Protein AF-A0A961D9I7-F1 (afdb_monomer)

Mean predicted aligned error: 4.07 Å

Nearest PDB structures (foldseek):
  2jzo-assembly1_A  TM=5.929E-01  e=1.100E+00  Escherichia coli
  2jzn-assembly1_B  TM=5.930E-01  e=1.100E+00  Escherichia coli
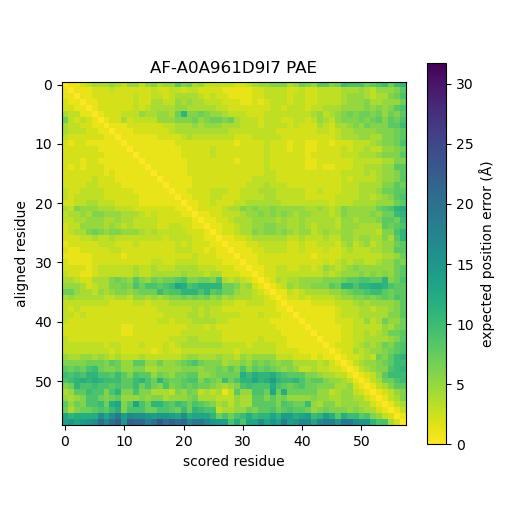  3hhp-assembly1_B  TM=5.302E-01  e=3.779E+00  Escherichia coli K-12
  2yk4-assembly1_A  TM=4.971E-01  e=8.603E+00  Neisseria meningitidis serogroup B

Structure (mmCIF, N/CA/C/O backbone):
data_AF-A0A961D9I7-F1
#
_entry.id   AF-A0A961D9I7-F1
#
loop_
_atom_site.group_PDB
_atom_site.id
_atom_site.type_symbol
_atom_site.label_atom_id
_atom_site.label_alt_id
_atom_site.label_comp_id
_atom_site.label_asym_id
_atom_site.label_entity_id
_atom_site.label_seq_id
_atom_site.pdbx_PDB_ins_code
_atom_site.Cartn_x
_atom_site.Cartn_y
_atom_site.Cartn_z
_atom_site.occupancy
_atom_site.B_iso_or_equiv
_atom_site.auth_seq_id
_atom_site.auth_comp_id
_atom_site.auth_asym_id
_atom_site.auth_atom_id
_atom_site.pdbx_PDB_model_num
ATOM 1 N N . MET A 1 1 ? -13.554 2.210 -5.518 1.00 85.94 1 MET A N 1
ATOM 2 C CA . MET A 1 1 ? -12.601 1.844 -6.587 1.00 85.94 1 MET A CA 1
ATOM 3 C C . MET A 1 1 ? -11.613 2.988 -6.754 1.00 85.94 1 MET A C 1
ATOM 5 O O . MET A 1 1 ? -12.060 4.128 -6.789 1.00 85.94 1 MET A O 1
ATOM 9 N N . ILE A 1 2 ? -10.314 2.692 -6.822 1.00 90.81 2 ILE A N 1
ATOM 10 C CA . ILE A 1 2 ? -9.228 3.664 -7.010 1.00 90.81 2 ILE A CA 1
ATOM 11 C C . ILE A 1 2 ? -8.423 3.246 -8.249 1.00 90.81 2 ILE A C 1
ATOM 13 O O . ILE A 1 2 ? -7.699 2.253 -8.176 1.00 90.81 2 ILE A O 1
ATOM 17 N N . PRO A 1 3 ? -8.550 3.954 -9.383 1.00 91.25 3 PRO A N 1
ATOM 18 C CA . PRO A 1 3 ? -7.629 3.792 -10.500 1.00 91.25 3 PRO A CA 1
ATOM 19 C C . PRO A 1 3 ? -6.307 4.516 -10.206 1.00 91.25 3 PRO A C 1
ATOM 21 O O . PRO A 1 3 ? -6.308 5.627 -9.670 1.00 91.25 3 PRO A O 1
ATOM 24 N N . THR A 1 4 ? -5.179 3.908 -10.563 1.00 90.12 4 THR A N 1
ATOM 25 C CA . THR A 1 4 ? -3.841 4.481 -10.359 1.00 90.12 4 THR A CA 1
ATOM 26 C C . THR A 1 4 ? -2.869 4.067 -11.470 1.00 90.12 4 THR A C 1
ATOM 28 O O . THR A 1 4 ? -3.095 3.086 -12.170 1.00 90.12 4 THR A O 1
ATOM 31 N N . CYS A 1 5 ? -1.809 4.855 -11.662 1.00 91.44 5 CYS A N 1
ATOM 32 C CA . CYS A 1 5 ? -0.688 4.571 -12.561 1.00 91.44 5 CYS A CA 1
ATOM 33 C C . CYS A 1 5 ? 0.532 5.364 -12.066 1.00 91.44 5 CYS A C 1
ATOM 35 O O . CYS A 1 5 ? 0.426 6.583 -11.904 1.00 91.44 5 CYS A O 1
ATOM 37 N N . GLN A 1 6 ? 1.649 4.688 -11.776 1.00 88.50 6 GLN A N 1
ATOM 38 C CA . GLN A 1 6 ? 2.929 5.255 -11.315 1.00 88.50 6 GLN A CA 1
ATOM 39 C C . GLN A 1 6 ? 2.786 6.238 -10.139 1.00 88.50 6 GLN A C 1
ATOM 41 O O . GLN A 1 6 ? 3.433 7.284 -10.062 1.00 88.50 6 GLN A O 1
ATOM 46 N N . ARG A 1 7 ? 1.870 5.931 -9.214 1.00 90.25 7 ARG A N 1
ATOM 47 C CA . ARG A 1 7 ? 1.528 6.782 -8.059 1.00 90.25 7 ARG A CA 1
ATOM 48 C C . ARG A 1 7 ? 1.564 6.022 -6.735 1.00 90.25 7 ARG A C 1
ATOM 50 O O . ARG A 1 7 ? 0.873 6.411 -5.795 1.00 90.25 7 ARG A O 1
ATOM 57 N N . SER A 1 8 ? 2.407 4.995 -6.638 1.00 88.44 8 SER A N 1
ATOM 58 C CA . SER A 1 8 ? 2.616 4.138 -5.455 1.00 88.44 8 SER A CA 1
ATOM 59 C C . SER A 1 8 ? 2.677 4.929 -4.134 1.00 88.44 8 SER A C 1
ATOM 61 O O . SER A 1 8 ? 1.951 4.637 -3.183 1.00 88.44 8 SER A O 1
ATOM 63 N N . LYS A 1 9 ? 3.449 6.023 -4.095 1.00 89.94 9 LYS A N 1
ATOM 64 C CA . LYS A 1 9 ? 3.576 6.897 -2.909 1.00 89.94 9 LYS A CA 1
ATOM 65 C C . LYS A 1 9 ? 2.274 7.602 -2.517 1.00 89.94 9 LYS A C 1
ATOM 67 O O . LYS A 1 9 ? 1.938 7.669 -1.339 1.00 89.94 9 LYS A O 1
ATOM 72 N N . VAL A 1 10 ? 1.534 8.130 -3.493 1.00 94.31 10 VAL A N 1
ATO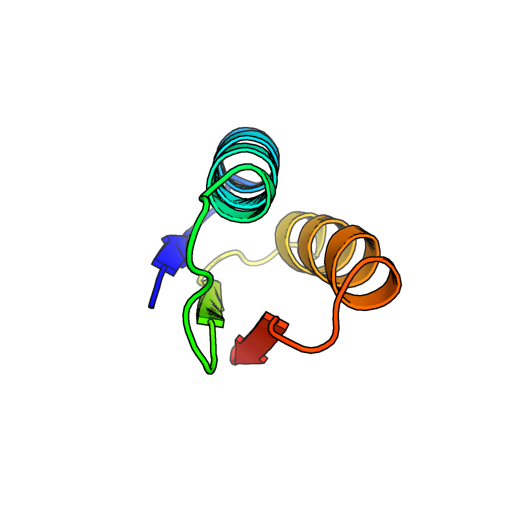M 73 C CA . VAL A 1 10 ? 0.255 8.823 -3.242 1.00 94.31 10 VAL A CA 1
ATOM 74 C C . VAL A 1 10 ? -0.832 7.815 -2.870 1.00 94.31 10 VAL A C 1
ATOM 76 O O . VAL A 1 10 ? -1.676 8.094 -2.014 1.00 94.31 10 VAL A O 1
ATOM 79 N N . LEU A 1 11 ? -0.783 6.622 -3.468 1.00 93.62 11 LEU A N 1
ATOM 80 C CA . LEU A 1 11 ? -1.660 5.517 -3.117 1.00 93.62 11 LEU A CA 1
ATOM 81 C C . LEU A 1 11 ? -1.485 5.138 -1.645 1.00 93.62 11 LEU A C 1
ATOM 83 O O . LEU A 1 11 ? -2.483 5.068 -0.938 1.00 93.62 11 LEU A O 1
ATOM 87 N N . ALA A 1 12 ? -0.251 4.988 -1.156 1.00 93.62 12 ALA A N 1
ATOM 88 C CA . ALA A 1 12 ? 0.002 4.660 0.248 1.00 93.62 12 ALA A CA 1
ATOM 89 C C . ALA A 1 12 ? -0.660 5.662 1.214 1.00 93.62 12 ALA A C 1
ATOM 91 O O . ALA A 1 12 ? -1.354 5.250 2.141 1.00 93.62 12 ALA A O 1
ATOM 92 N N . CYS A 1 13 ? -0.528 6.970 0.962 1.00 94.81 13 CYS A N 1
ATOM 93 C CA . CYS A 1 13 ? -1.200 8.000 1.767 1.00 94.81 13 CYS A CA 1
ATOM 94 C C . CYS A 1 13 ? -2.731 7.900 1.691 1.00 94.81 13 CYS A C 1
ATOM 96 O O . CYS A 1 13 ? -3.424 8.080 2.691 1.00 94.81 13 CYS A O 1
ATOM 98 N N . THR A 1 14 ? -3.265 7.598 0.507 1.00 93.44 14 THR A N 1
ATOM 99 C CA . THR A 1 14 ? -4.709 7.436 0.295 1.00 93.44 14 THR A CA 1
ATOM 100 C C . THR A 1 14 ? -5.248 6.250 1.094 1.00 93.44 14 THR A C 1
ATOM 102 O O . THR A 1 14 ? -6.224 6.405 1.828 1.00 93.44 14 THR A O 1
ATOM 105 N N . LEU A 1 15 ? -4.597 5.085 1.006 1.00 92.50 15 LEU A N 1
ATOM 106 C CA . LEU A 1 15 ? -4.993 3.881 1.742 1.00 92.50 15 LEU A CA 1
ATOM 107 C C . LEU A 1 15 ? -4.884 4.079 3.261 1.00 92.50 15 LEU A C 1
ATOM 109 O O . LEU A 1 15 ? -5.784 3.658 3.986 1.00 92.50 15 LEU A O 1
ATOM 113 N N . ASP A 1 16 ? -3.846 4.771 3.741 1.00 93.31 16 ASP A N 1
ATOM 114 C CA . ASP A 1 16 ? -3.697 5.100 5.165 1.00 93.31 16 ASP A CA 1
ATOM 115 C C . ASP A 1 16 ? -4.838 6.000 5.665 1.00 93.31 16 ASP A C 1
ATOM 117 O O . ASP A 1 16 ? -5.467 5.707 6.681 1.00 93.31 16 ASP A O 1
ATOM 121 N N . SER A 1 17 ? -5.202 7.033 4.898 1.00 93.38 17 SER A N 1
ATOM 122 C CA . SER A 1 17 ? -6.334 7.903 5.246 1.00 93.38 17 SER A CA 1
ATOM 123 C C . SER A 1 17 ? -7.678 7.166 5.275 1.00 93.38 17 SER A C 1
ATOM 125 O O . SER A 1 17 ? -8.518 7.449 6.130 1.00 93.38 17 SER A O 1
ATOM 127 N N . LEU A 1 18 ? -7.881 6.192 4.378 1.00 91.50 18 LEU A N 1
ATOM 128 C CA . LEU A 1 18 ? -9.096 5.375 4.348 1.00 91.50 18 LEU A CA 1
ATOM 129 C C . LEU A 1 18 ? -9.203 4.509 5.602 1.00 91.50 18 LEU A C 1
ATOM 131 O O . LEU A 1 18 ? -10.281 4.408 6.177 1.00 91.50 18 LEU A O 1
ATOM 135 N N . LEU A 1 19 ? -8.087 3.946 6.069 1.00 89.31 19 LEU A N 1
ATOM 136 C CA . LEU A 1 19 ? -8.047 3.152 7.298 1.00 89.31 19 LEU A CA 1
ATOM 137 C C . LEU A 1 19 ? -8.395 3.949 8.560 1.00 89.31 19 LEU A C 1
ATOM 139 O O . LEU A 1 19 ? -8.816 3.361 9.553 1.00 89.31 19 LEU A O 1
ATOM 143 N N . GLN A 1 20 ? -8.243 5.273 8.527 1.00 91.31 20 GLN A N 1
ATOM 144 C CA . GLN A 1 20 ? -8.601 6.159 9.636 1.00 91.31 20 GLN A CA 1
ATOM 145 C C . GLN A 1 20 ? -10.078 6.586 9.625 1.00 91.31 20 GLN A C 1
ATOM 147 O O . GLN A 1 20 ? -10.528 7.298 10.528 1.00 91.31 20 GLN A O 1
ATOM 152 N N . GLN A 1 21 ? -10.861 6.174 8.625 1.00 92.25 21 GLN A N 1
ATOM 153 C CA . GLN A 1 21 ? -12.284 6.488 8.574 1.00 92.25 21 GLN A CA 1
ATOM 154 C C . GLN A 1 21 ? -13.065 5.700 9.632 1.00 92.25 21 GLN A C 1
ATOM 156 O O . GLN A 1 21 ? -12.815 4.525 9.881 1.00 92.25 21 GLN A O 1
ATOM 161 N N . ARG A 1 22 ? -14.079 6.339 10.232 1.00 93.25 22 ARG A N 1
ATOM 162 C CA . ARG A 1 22 ? -14.963 5.691 11.223 1.00 93.25 22 ARG A CA 1
ATOM 163 C C . ARG A 1 22 ? -15.764 4.525 10.644 1.00 93.25 22 ARG A C 1
ATOM 165 O O . ARG A 1 22 ? -16.170 3.638 11.385 1.00 93.25 22 ARG A O 1
ATOM 172 N N . VAL A 1 23 ? -16.035 4.572 9.344 1.00 89.88 23 VAL A N 1
ATOM 173 C CA . VAL A 1 23 ? -16.756 3.540 8.604 1.00 89.88 23 VAL A CA 1
ATOM 174 C C . VAL A 1 23 ? -15.920 3.212 7.381 1.00 89.88 23 VAL A C 1
ATOM 176 O O . VAL A 1 23 ? -15.674 4.090 6.556 1.00 89.88 23 VAL A O 1
ATOM 179 N N . LEU A 1 24 ? -15.482 1.960 7.291 1.00 87.94 24 LEU A N 1
ATOM 180 C CA . LEU A 1 24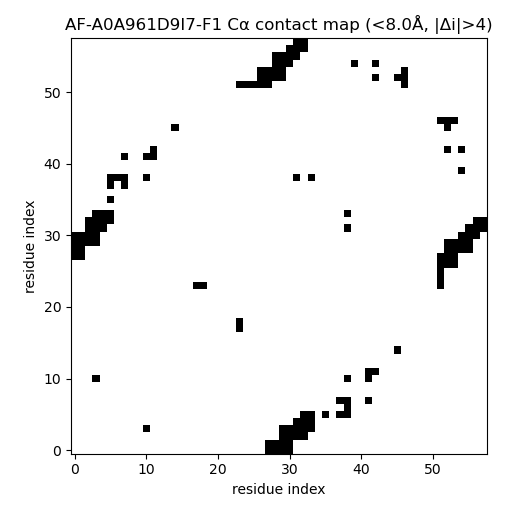 ? -14.732 1.467 6.146 1.00 87.94 24 LEU A CA 1
ATOM 181 C C . LEU A 1 24 ? -15.690 0.994 5.046 1.00 87.94 24 LEU A C 1
ATOM 183 O O . LEU A 1 24 ? -16.785 0.506 5.350 1.00 87.94 24 LEU A O 1
ATOM 187 N N . PRO A 1 25 ? -15.290 1.098 3.769 1.00 85.81 25 PRO A N 1
ATOM 188 C CA . PRO A 1 25 ? -15.996 0.406 2.703 1.00 85.81 25 PRO A CA 1
ATOM 189 C C . PRO A 1 25 ? -15.954 -1.110 2.940 1.00 85.81 25 PRO A C 1
ATOM 191 O O . PRO A 1 25 ? -14.973 -1.634 3.466 1.00 85.81 25 PRO A O 1
ATOM 194 N N . ALA A 1 26 ? -17.007 -1.814 2.515 1.00 87.31 26 ALA A N 1
ATOM 195 C CA . ALA A 1 26 ? -17.053 -3.276 2.590 1.00 87.31 26 ALA A CA 1
ATOM 196 C C . ALA A 1 26 ? -15.929 -3.921 1.760 1.00 87.31 26 ALA A C 1
ATOM 198 O O . ALA A 1 26 ? -15.312 -4.884 2.201 1.00 87.31 26 ALA A O 1
ATOM 199 N N . GLU A 1 27 ? -15.643 -3.350 0.586 1.00 88.44 27 GLU A N 1
ATOM 200 C CA . GLU A 1 27 ? -14.548 -3.761 -0.288 1.00 88.44 27 GLU A CA 1
ATOM 201 C C . GLU A 1 27 ? -13.931 -2.544 -0.989 1.00 88.44 27 GLU A C 1
ATOM 203 O O . GLU A 1 27 ? -14.633 -1.610 -1.397 1.00 88.44 27 GLU A O 1
ATOM 208 N N . LEU A 1 28 ? -12.609 -2.565 -1.165 1.00 89.06 28 LEU A N 1
ATOM 209 C CA . LEU A 1 28 ? -11.870 -1.578 -1.938 1.00 89.06 28 LEU A CA 1
ATOM 210 C C . LEU A 1 28 ? -11.100 -2.241 -3.079 1.00 89.06 28 LEU A C 1
ATOM 212 O O . LEU A 1 28 ? -10.205 -3.051 -2.859 1.00 89.06 28 LEU A O 1
ATOM 216 N N . PHE A 1 29 ? -11.425 -1.804 -4.293 1.00 89.69 29 PHE A N 1
ATOM 217 C CA . PHE A 1 29 ? -10.774 -2.207 -5.534 1.00 89.69 29 PHE A CA 1
ATOM 218 C C . PHE A 1 29 ? -9.694 -1.193 -5.910 1.00 89.69 29 PHE A C 1
ATOM 220 O O . PHE A 1 29 ? -10.025 -0.021 -6.135 1.00 89.69 29 PHE A O 1
ATOM 227 N N . VAL A 1 30 ? -8.441 -1.638 -6.007 1.00 90.75 30 VAL A N 1
ATOM 228 C CA . VAL A 1 30 ? -7.341 -0.870 -6.613 1.00 90.75 30 VAL A CA 1
ATOM 229 C C . VAL A 1 30 ? -7.090 -1.423 -8.009 1.00 90.75 30 VAL A C 1
ATOM 231 O O . VAL A 1 30 ? -6.846 -2.621 -8.158 1.00 90.75 30 VAL A O 1
ATOM 234 N N . VAL A 1 31 ? -7.197 -0.549 -9.010 1.00 90.88 31 VAL A N 1
ATOM 235 C CA . VAL A 1 31 ? -6.932 -0.872 -10.415 1.00 90.88 31 VAL A CA 1
ATOM 236 C C . VAL A 1 31 ? -5.661 -0.152 -10.816 1.00 90.88 31 VAL A C 1
ATOM 238 O O . VAL A 1 31 ? -5.641 1.080 -10.866 1.00 90.88 31 VAL A O 1
ATOM 241 N N . ASP A 1 32 ? -4.612 -0.923 -11.063 1.00 90.00 32 ASP A N 1
ATOM 242 C CA . ASP A 1 32 ? -3.317 -0.396 -11.462 1.00 90.00 32 ASP A CA 1
ATOM 243 C C . ASP A 1 32 ? -3.113 -0.531 -12.971 1.00 90.00 32 ASP A C 1
ATOM 245 O O . ASP A 1 32 ? -3.406 -1.571 -13.554 1.00 90.00 32 ASP A O 1
ATOM 249 N N . ALA A 1 33 ? -2.636 0.543 -13.592 1.00 89.62 33 ALA A N 1
ATOM 250 C CA . ALA A 1 33 ? -2.236 0.593 -14.996 1.00 89.62 33 ALA A CA 1
ATOM 251 C C . ALA A 1 33 ? -0.733 0.893 -15.140 1.00 89.62 33 ALA A C 1
ATOM 253 O O . ALA A 1 33 ? -0.290 1.440 -16.152 1.00 89.62 33 ALA A O 1
ATOM 254 N N . SER A 1 34 ? 0.042 0.634 -14.087 1.00 85.12 34 SER A N 1
ATOM 255 C CA . SER A 1 34 ? 1.501 0.724 -14.102 1.00 85.12 34 SER A CA 1
ATOM 256 C C . SER A 1 34 ? 2.097 -0.520 -14.758 1.00 85.12 34 SER A C 1
ATOM 258 O O . SER A 1 34 ? 1.474 -1.572 -14.793 1.00 85.12 34 SER A O 1
ATOM 260 N N . ALA A 1 35 ? 3.313 -0.388 -15.285 1.00 82.69 35 ALA A N 1
ATOM 261 C CA . ALA A 1 35 ? 4.085 -1.516 -15.809 1.00 82.69 35 ALA A CA 1
ATOM 262 C C . ALA A 1 35 ? 5.086 -2.070 -14.774 1.00 82.69 35 ALA A C 1
ATOM 264 O O . ALA A 1 35 ? 5.907 -2.920 -15.108 1.00 82.69 35 ALA A O 1
ATOM 265 N N . ASP A 1 36 ? 5.066 -1.525 -13.556 1.00 86.62 36 ASP A N 1
ATOM 266 C CA . ASP A 1 36 ? 5.950 -1.866 -12.447 1.00 86.62 36 ASP A CA 1
ATOM 267 C C . ASP A 1 36 ? 5.145 -2.373 -11.242 1.00 86.62 36 ASP A C 1
ATOM 269 O O . ASP A 1 36 ? 3.944 -2.136 -11.125 1.00 86.62 36 ASP A O 1
ATOM 273 N N . ASP A 1 37 ? 5.832 -3.069 -10.336 1.00 87.12 37 ASP A N 1
ATOM 274 C CA . ASP A 1 37 ? 5.211 -3.725 -9.183 1.00 87.12 37 ASP A CA 1
ATOM 275 C C . ASP A 1 37 ? 5.074 -2.807 -7.954 1.00 87.12 37 ASP A C 1
ATOM 277 O O . ASP A 1 37 ? 4.688 -3.266 -6.875 1.00 87.12 37 ASP A O 1
ATOM 281 N N . GLU A 1 38 ? 5.404 -1.514 -8.049 1.00 91.50 38 GLU A N 1
ATOM 282 C CA . GLU A 1 38 ? 5.440 -0.649 -6.861 1.00 91.50 38 GLU A CA 1
ATOM 283 C C . GLU A 1 38 ? 4.058 -0.514 -6.210 1.00 91.50 38 GLU A C 1
ATOM 285 O O . GLU A 1 38 ? 3.927 -0.506 -4.983 1.00 91.50 38 GLU A O 1
ATOM 290 N N . THR A 1 39 ? 3.007 -0.420 -7.025 1.00 89.81 39 THR A N 1
ATOM 291 C CA . THR A 1 39 ? 1.621 -0.371 -6.546 1.00 89.81 39 THR A CA 1
ATOM 292 C C . THR A 1 39 ? 1.223 -1.672 -5.854 1.00 89.81 39 THR A C 1
ATOM 294 O O . THR A 1 39 ? 0.590 -1.621 -4.797 1.00 89.81 39 THR A O 1
ATOM 297 N N . LEU A 1 40 ? 1.609 -2.824 -6.416 1.00 88.31 40 LEU A N 1
ATOM 298 C CA . LEU A 1 40 ? 1.329 -4.140 -5.840 1.00 88.31 40 LEU A CA 1
ATOM 299 C C . LEU A 1 40 ? 1.957 -4.264 -4.449 1.00 88.31 40 LEU A C 1
ATOM 301 O O . LEU A 1 40 ? 1.251 -4.561 -3.485 1.00 88.31 40 LEU A O 1
ATOM 305 N N . GLN A 1 41 ? 3.243 -3.929 -4.321 1.00 91.19 41 GLN A N 1
ATOM 306 C CA . GLN A 1 41 ? 3.963 -3.965 -3.041 1.00 91.19 41 GLN A CA 1
ATOM 307 C C . GLN A 1 41 ? 3.308 -3.072 -1.981 1.00 91.19 41 GLN A C 1
ATOM 309 O O . GLN A 1 41 ? 3.202 -3.453 -0.812 1.00 91.19 41 GLN A O 1
ATOM 314 N N . VAL A 1 42 ? 2.831 -1.886 -2.381 1.00 91.44 42 VAL A N 1
ATOM 315 C CA . VAL A 1 42 ? 2.074 -1.005 -1.485 1.00 91.44 42 VAL A CA 1
ATOM 316 C C . VAL A 1 42 ? 0.796 -1.702 -1.027 1.00 91.44 42 VAL A C 1
ATOM 318 O O . VAL A 1 42 ? 0.588 -1.828 0.178 1.00 91.44 42 VAL A O 1
ATOM 321 N N . VAL A 1 43 ? -0.047 -2.179 -1.949 1.00 89.62 43 VAL A N 1
ATOM 322 C CA . VAL A 1 43 ? -1.343 -2.794 -1.612 1.00 89.62 43 VAL A CA 1
ATOM 323 C C . VAL A 1 43 ? -1.172 -4.020 -0.709 1.00 89.62 43 VAL A C 1
ATOM 325 O O . VAL A 1 43 ? -1.894 -4.134 0.284 1.00 89.62 43 VAL A O 1
ATOM 328 N N . GLU A 1 44 ? -0.195 -4.889 -0.972 1.00 89.25 44 GLU A N 1
ATOM 329 C CA . GLU A 1 44 ? 0.099 -6.060 -0.132 1.00 89.25 44 GLU A CA 1
ATOM 330 C C . GLU A 1 44 ? 0.407 -5.678 1.324 1.00 89.25 44 GLU A C 1
ATOM 332 O O . GLU A 1 44 ? -0.108 -6.303 2.257 1.00 89.25 44 GLU A O 1
ATOM 337 N N . GLY A 1 45 ? 1.158 -4.593 1.539 1.00 89.25 45 GLY A N 1
ATOM 338 C CA . GLY A 1 45 ? 1.441 -4.067 2.877 1.00 89.25 45 GLY A CA 1
ATOM 339 C C . GLY A 1 45 ? 0.200 -3.579 3.639 1.00 89.25 45 GLY A C 1
ATOM 340 O O . GLY A 1 45 ? 0.210 -3.523 4.872 1.00 89.25 45 GLY A O 1
ATOM 341 N N . PHE A 1 46 ? -0.886 -3.243 2.936 1.00 88.06 46 PHE A N 1
AT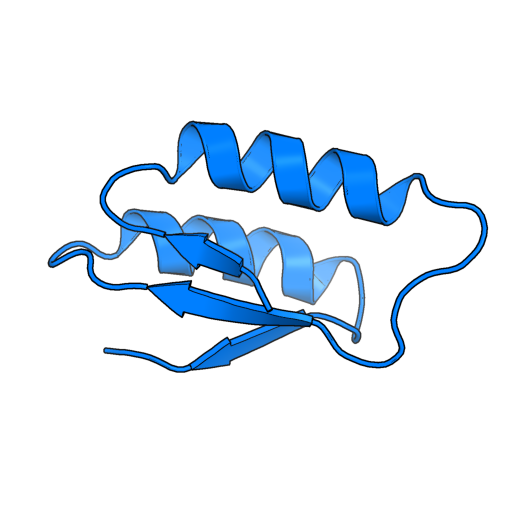OM 342 C CA . PHE A 1 46 ? -2.162 -2.835 3.533 1.00 88.06 46 PHE A CA 1
ATOM 343 C C . PHE A 1 46 ? -3.145 -4.000 3.708 1.00 88.06 46 PHE A C 1
ATOM 345 O O . PHE A 1 46 ? -3.873 -4.017 4.703 1.00 88.06 46 PHE A O 1
ATOM 352 N N . VAL A 1 47 ? -3.132 -5.004 2.824 1.00 85.75 47 VAL A N 1
ATOM 353 C CA . VAL A 1 47 ? -3.938 -6.238 2.966 1.00 85.75 47 VAL A CA 1
ATOM 354 C C . VAL A 1 47 ? -3.606 -6.968 4.273 1.00 85.75 47 VAL A C 1
ATOM 356 O O . VAL A 1 47 ? -4.491 -7.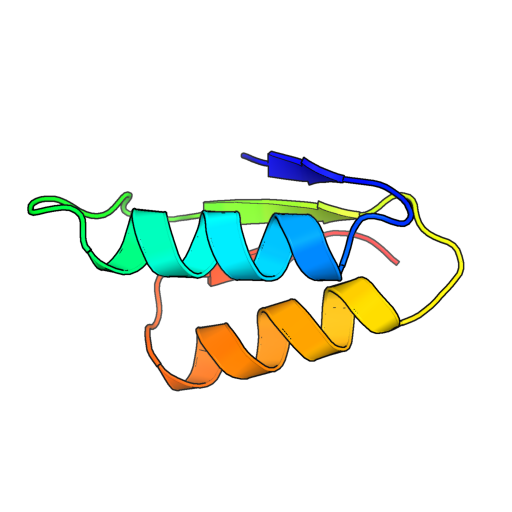496 4.943 1.00 85.75 47 VAL A O 1
ATOM 359 N N . GLN A 1 48 ? -2.345 -6.938 4.709 1.00 78.06 48 GLN A N 1
ATOM 360 C CA . GLN A 1 48 ? -1.947 -7.523 5.998 1.00 78.06 48 GLN A CA 1
ATOM 361 C C . GLN A 1 48 ? -2.560 -6.802 7.213 1.00 78.06 48 GLN A C 1
ATOM 363 O O . GLN A 1 48 ? -2.676 -7.396 8.284 1.00 78.06 48 GLN A O 1
ATOM 368 N N . LYS A 1 49 ? -2.969 -5.536 7.065 1.00 81.19 49 LYS A N 1
ATOM 369 C CA . LYS A 1 49 ? -3.546 -4.718 8.145 1.00 81.19 49 LYS A CA 1
ATOM 370 C C . LYS A 1 49 ? -5.070 -4.821 8.216 1.00 81.19 49 LYS A C 1
ATOM 372 O O . LYS A 1 49 ? -5.645 -4.524 9.260 1.00 81.19 49 LYS A O 1
ATOM 377 N N . THR A 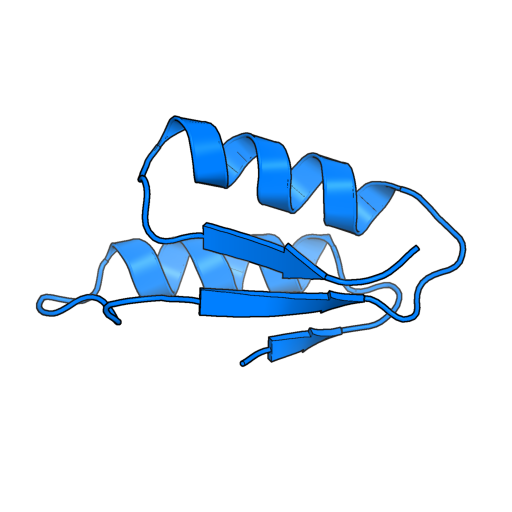1 50 ? -5.736 -5.202 7.123 1.00 73.50 50 THR A N 1
ATOM 378 C CA . THR A 1 50 ? -7.201 -5.293 7.047 1.00 73.50 50 THR A CA 1
ATOM 379 C C . THR A 1 50 ? -7.669 -6.126 5.849 1.00 73.50 50 THR A C 1
ATOM 381 O O . THR A 1 50 ? -7.050 -6.133 4.790 1.00 73.50 50 THR A O 1
ATOM 384 N N . GLN A 1 51 ? -8.815 -6.792 5.993 1.00 75.19 51 GLN A N 1
ATOM 385 C CA . GLN A 1 51 ? -9.388 -7.688 4.978 1.00 75.19 51 GLN A CA 1
ATOM 386 C C . GLN A 1 51 ? -10.193 -6.960 3.878 1.00 75.19 51 GLN A C 1
ATOM 388 O O . GLN A 1 51 ? -10.786 -7.614 3.026 1.00 75.19 51 GLN A O 1
ATOM 393 N N . VAL A 1 52 ? -10.249 -5.622 3.887 1.00 80.25 52 VAL A N 1
ATOM 394 C CA . VAL A 1 52 ? -11.098 -4.843 2.956 1.00 80.25 52 VAL A CA 1
ATOM 395 C C . VAL A 1 52 ? -10.460 -4.576 1.588 1.00 80.25 52 VAL A C 1
ATOM 397 O O . VAL A 1 52 ? -11.146 -4.116 0.677 1.00 80.25 52 V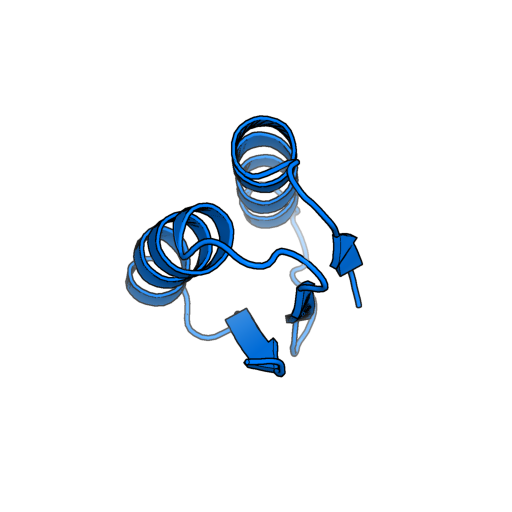AL A O 1
ATOM 400 N N . PHE A 1 53 ? -9.161 -4.828 1.415 1.00 78.88 53 PHE A N 1
ATOM 401 C CA . PHE A 1 53 ? -8.441 -4.512 0.178 1.00 78.88 53 PHE A CA 1
ATOM 402 C C . PHE A 1 53 ? -8.406 -5.701 -0.785 1.00 78.88 53 PHE A C 1
ATOM 404 O O . PHE A 1 53 ? -8.031 -6.809 -0.402 1.00 78.88 53 PHE A O 1
ATOM 411 N N . ARG A 1 54 ? -8.734 -5.457 -2.060 1.00 77.06 54 ARG A N 1
ATOM 412 C CA . ARG A 1 54 ? -8.542 -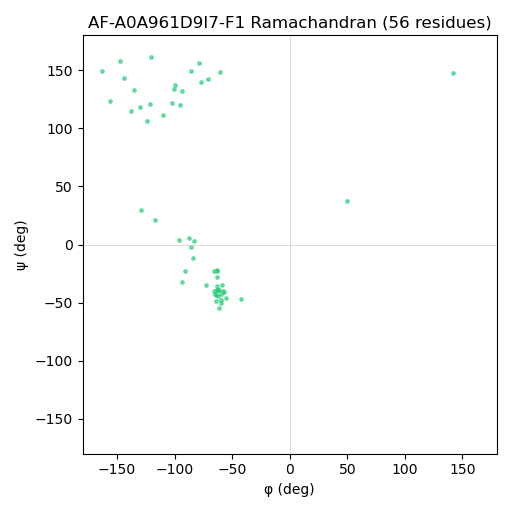6.414 -3.156 1.00 77.06 54 ARG A CA 1
ATOM 413 C C . ARG A 1 54 ? -7.936 -5.719 -4.381 1.00 77.06 54 ARG A C 1
ATOM 415 O O . ARG A 1 54 ? -8.385 -4.644 -4.786 1.00 77.06 54 ARG A O 1
ATOM 422 N N . MET A 1 55 ? -6.912 -6.337 -4.967 1.00 71.31 55 MET A N 1
ATOM 423 C CA . MET A 1 55 ? -6.219 -5.824 -6.152 1.00 71.31 55 MET A CA 1
ATOM 424 C C . MET A 1 55 ? -6.706 -6.529 -7.415 1.00 71.31 55 MET A C 1
ATOM 426 O O . MET A 1 55 ? -6.882 -7.747 -7.417 1.00 71.31 55 MET A O 1
ATOM 430 N N . TYR A 1 56 ? -6.915 -5.753 -8.477 1.00 67.00 56 TYR A N 1
ATOM 431 C CA . TYR A 1 56 ? -7.316 -6.261 -9.785 1.00 67.00 56 TYR A CA 1
ATOM 432 C C . TYR A 1 56 ? -6.525 -5.524 -10.868 1.00 67.00 56 TYR A C 1
ATOM 434 O O . TYR A 1 56 ? -6.694 -4.319 -11.041 1.00 67.00 56 TYR A O 1
ATOM 442 N N . GLY A 1 57 ? -5.670 -6.248 -11.588 1.00 62.59 57 GLY A N 1
ATOM 443 C CA . GLY A 1 57 ? -4.797 -5.700 -12.631 1.00 62.59 57 GLY A CA 1
ATOM 444 C C . GLY A 1 57 ? -3.429 -6.378 -12.615 1.00 62.59 57 GLY A C 1
ATOM 445 O O . GLY A 1 57 ? -2.989 -6.819 -11.553 1.00 62.59 57 GLY A O 1
ATOM 446 N N . GLY A 1 58 ? -2.815 -6.501 -13.790 1.00 46.69 58 GLY A N 1
ATOM 447 C CA . GLY A 1 58 ? -1.485 -7.058 -14.026 1.00 46.69 58 GLY A CA 1
ATOM 448 C C . GLY A 1 58 ? -0.833 -6.383 -15.218 1.00 46.69 58 GLY A C 1
ATOM 449 O O . GLY A 1 58 ? -1.569 -5.693 -15.965 1.00 46.69 58 GLY A O 1
#

Radius of gyration: 10.6 Å; Cα contacts (8 Å, |Δi|>4): 71; chains: 1; bounding box: 23×16×27 Å

Secondary structure (DSSP, 8-state):
-EEESS-HHHHHHHHHHHHTSSS--S-EEEEE--SSSHHHHHHHHHHTT-TTEEEE--

Solvent-accessible surface area (backbone atoms only — not comparable to full-atom values): 3534 Å² total; per-residue (Å²): 115,46,81,47,56,88,41,40,74,60,49,48,57,50,55,54,56,50,71,70,42,97,70,67,69,86,64,39,42,40,36,53,71,42,98,62,62,58,49,56,58,48,51,55,67,47,40,78,76,40,90,36,60,47,81,53,74,123

Foldseek 3Di:
DAEDEPPLVVVLVVLVVQVPDPDHDQADEYEYPYPDCSNVVSQVVSCVVDVRYDYDYD

pLDDT: mean 86.55, std 8.54, range [46.69, 94.81]

Sequence (58 aa):
MIPTCQRSKVLACTLDSLLQQRVLPAELFVVDASADDETLQVVEGFVQKTQVFRMYGG

=== Feature glossary ===
Feature key, reading from the visual/contextual features back to the raw sequence:

Rendered structure images. Structure images are PyMOL renders from six orthogonal camera directions. Cartoon representation draws helices as coils and strands as arrows; sticks shows the backbone as bonds; surface shows the solvent-excluded envelope. Rainbow coloring maps sequence position to hue (blue→red, N→C); chain coloring assigns a distinct color per polypeptide.

Contact-map, Ramachandran, and PAE plots. Three diagnostic plots accompany the record. The Cα contact map visualizes the tertiary structure as a 2D adjacency matrix (8 Å cutoff, sequence-local contacts suppressed). The Ramachandran plot shows the distribution of backbone (φ, ψ) torsions, with points in the α and β basins reflecting secondary structure content. The PAE plot shows AlphaFold's inter-residue confidence as a color matrix.

InterPro / GO / CATH / organism. The annotation block draws on four external resources. InterPro: which protein families and domains the sequence belongs to. GO: standardized terms for what the protein does, what process it participates in, and where in the cell it acts. CATH: which structural fold it has in the CATH hierarchy. Organism: the species of origin.

Nearest PDB structures. Structural nearest neighbors (via Foldseek easy-search vs the PDB). Reported per hit: target PDB id, E-value, and alignment TM-score. A TM-score above ~0.5 is the conventional threshold for 'same fold'.

Predicted aligned error. Predicted aligned error is AlphaFold's pairwise confidence. Unlike pLDDT (per-residue), PAE is per-residue-pair and captures whether two parts of the structure are correctly placed relative to each other. Units are ångströms of expected positional error.

Solvent-accessible surface area. SASA measures how much of the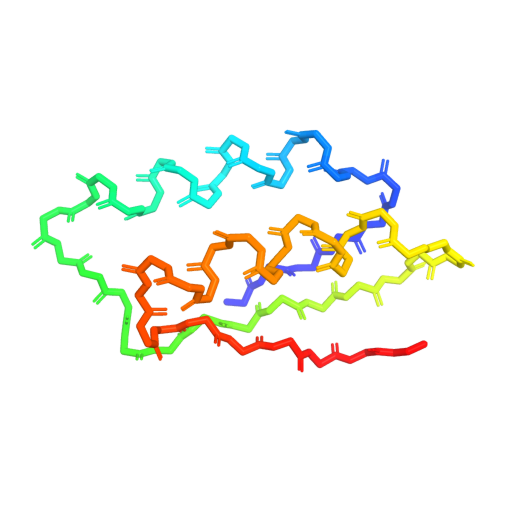 protein is reachable by solvent. It is computed by rolling a water-sized probe over the atomic surface and summing the exposed area (Å²). Per-residue SASA distinguishes core (buried, low SASA) from surface (exposed, high SASA) residues; total SASA is a whole-molecule size measure.

B-factor. Crystallographic B-factors measure how much each atom's electron density is smeared out, in Å². They rise in mobile loops and surface residues and fall in the buried interior. In AlphaFold models this column is repurposed to hold pLDDT instead.

pLDDT. For AlphaFold models, the B-factor field carries pLDDT — the model's own estimate of local accuracy on a 0–100 scale. Regions with pLDDT<50 should be treated as essentially unmodeled; they often correspond to intrinsically disordered segments.

Backbone torsions (φ/ψ). φ (phi) and ψ (psi) are the two rotatable backbone dihedrals per residue: φ is the C(i-1)–N–Cα–C torsion, ψ is the N–Cα–C–N(i+1) torsion, both in degrees on (−180°, 180°]. α-helical residues cluster near (−60°, −45°); β-strand residues near (−120°, +130°). A Ramachandran plot is simply a scatter of (φ, ψ) for every residue.

Radius of gyration, Cα contacts, bounding box. Radius of gyration (Rg) is the root-mean-square distance of Cα atoms from their centroid — a single number for overall size and compactness. A globular domain of N residues has Rg ≈ 2.2·N^0.38 Å; an extended or disordered chain has a much larger Rg. The Cα contact count is the number of residue pairs whose Cα atoms are within 8 Å and are more than four positions apart in sequence — a standard proxy for tertiary packing density. The bounding box is the smallest axis-aligned box enclosing all Cα atoms.

Secondary structure (3-state, P-SEA). Three-state secondary structure (P-SEA) collapses the eight DSSP classes into helix (a), strand (b), and coil (c). P-SEA assigns these from Cα geometry alone — distances and angles — without requiring backbone oxygens, so it works on any Cα trace.

Secondary structure (8-state, DSSP). Secondary structure is the local, repeating backbone conformation. DSSP classifies it into eight states by reading the hydrogen-bond network: three helix types (H, G, I), two β types (E, B), two non-regular types (T, S), and unstructured coil (-).

Foldseek 3Di. The Foldseek 3Di string encodes local tertiary geometry as a 20-letter alphabet — one character per residue — derived from the relative positions of nearby Cα atoms. Unlike the amino-acid sequence, 3Di is a direct function of the 3D structure, so two proteins with the same fold have similar 3Di strings even at low sequence identity.

mmCIF coordinates. Structure coordinates are given as an mmCIF _atom_site loop: one row per atom with element, residue name, chain id, sequence number, and x/y/z position in Å. Only the four main-chain atoms per residue are included here; side chains are omitted to keep the record compact.

Sequence. This is the polypeptide sequence — one letter per residue, N-terminus first. Length ranges from a few dozen residues for small domains to over a thousand for large multi-domain proteins.